Protein AF-A0A553RG76-F1 (afdb_monomer)

Structure (mmCIF, N/CA/C/O backbone):
data_AF-A0A553RG76-F1
#
_entry.id   AF-A0A553RG76-F1
#
loop_
_atom_site.group_PDB
_atom_site.id
_atom_site.type_symbol
_atom_site.label_atom_id
_atom_site.label_alt_id
_atom_site.label_comp_id
_atom_site.label_asym_id
_atom_site.label_entity_id
_atom_site.label_seq_id
_atom_site.pdbx_PDB_ins_code
_atom_site.Cartn_x
_atom_site.Cartn_y
_atom_site.Cartn_z
_atom_site.occupancy
_atom_site.B_iso_or_equiv
_atom_site.auth_seq_id
_atom_site.auth_comp_id
_atom_site.auth_asym_id
_atom_site.auth_atom_id
_atom_site.pdbx_PDB_model_num
ATOM 1 N N . MET A 1 1 ? 15.056 7.741 -14.138 1.00 84.12 1 MET A N 1
ATOM 2 C CA . MET A 1 1 ? 13.596 7.635 -13.899 1.00 84.12 1 MET A CA 1
ATOM 3 C C . MET A 1 1 ? 13.204 6.206 -13.536 1.00 84.12 1 MET A C 1
ATOM 5 O O . MET A 1 1 ? 12.731 6.019 -12.424 1.00 84.12 1 MET A O 1
ATOM 9 N N . SER A 1 2 ? 13.483 5.208 -14.386 1.00 92.44 2 SER A N 1
ATOM 10 C CA . SER A 1 2 ? 13.241 3.778 -14.091 1.00 92.44 2 SER A CA 1
ATOM 11 C C . SER A 1 2 ? 13.875 3.283 -12.778 1.00 92.44 2 SER A C 1
ATOM 13 O O . SER A 1 2 ? 13.197 2.663 -11.963 1.00 92.44 2 SER A O 1
ATOM 15 N N . SER A 1 3 ? 15.144 3.619 -12.512 1.00 94.38 3 SER A N 1
ATOM 16 C CA . SER A 1 3 ? 15.846 3.219 -11.278 1.00 94.38 3 SER A CA 1
ATOM 17 C C . SER A 1 3 ? 15.151 3.660 -9.987 1.00 94.38 3 SER A C 1
ATOM 19 O O . SER A 1 3 ? 15.243 2.967 -8.981 1.00 94.38 3 SER A O 1
ATOM 21 N N . TYR A 1 4 ? 14.457 4.799 -10.020 1.00 95.44 4 TYR A N 1
ATOM 22 C CA . TYR A 1 4 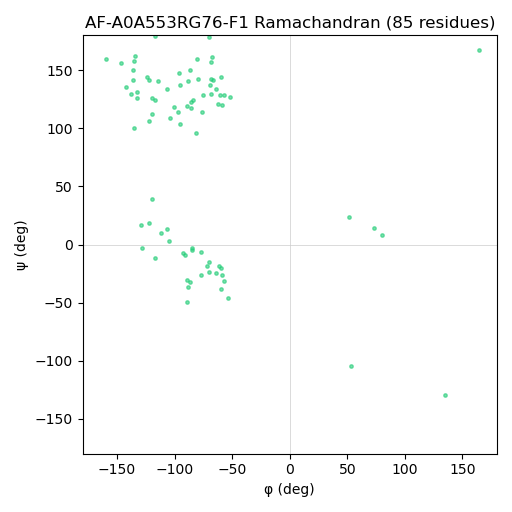? 13.800 5.381 -8.853 1.00 95.44 4 TYR A CA 1
ATOM 23 C C . TYR A 1 4 ? 12.364 4.865 -8.683 1.00 95.44 4 TYR A C 1
ATOM 25 O O . TYR A 1 4 ? 12.008 4.406 -7.605 1.00 95.44 4 TYR A O 1
ATOM 33 N N . TRP A 1 5 ? 11.550 4.893 -9.745 1.00 96.19 5 TRP A N 1
ATOM 34 C CA . TRP A 1 5 ? 10.118 4.554 -9.664 1.00 96.19 5 TRP A CA 1
ATOM 35 C C . TRP A 1 5 ? 9.811 3.066 -9.868 1.00 96.19 5 TRP A C 1
ATOM 37 O O . TRP A 1 5 ? 8.847 2.550 -9.301 1.00 96.19 5 TRP A O 1
ATOM 47 N N . CYS A 1 6 ? 10.636 2.383 -10.665 1.00 97.06 6 CYS A N 1
ATOM 48 C CA . CYS A 1 6 ? 10.422 1.004 -11.109 1.00 97.06 6 CYS A CA 1
ATOM 49 C C . CYS A 1 6 ? 11.587 0.077 -10.712 1.00 97.06 6 CYS A C 1
ATOM 51 O O . CYS A 1 6 ? 11.789 -0.968 -11.333 1.00 97.06 6 CYS A O 1
ATOM 53 N N . ALA A 1 7 ? 12.410 0.492 -9.737 1.00 95.62 7 ALA A N 1
ATOM 54 C CA . ALA A 1 7 ? 13.573 -0.245 -9.231 1.00 95.62 7 ALA A CA 1
ATOM 55 C C . ALA A 1 7 ? 14.563 -0.725 -10.318 1.00 95.62 7 ALA A C 1
ATOM 57 O O . ALA A 1 7 ? 15.295 -1.694 -10.118 1.00 95.62 7 ALA A O 1
ATOM 58 N N . GLY A 1 8 ? 14.578 -0.066 -11.483 1.00 96.31 8 GLY A N 1
ATOM 59 C CA . GLY A 1 8 ? 15.409 -0.451 -12.626 1.00 96.31 8 GLY A CA 1
ATOM 60 C C . GLY A 1 8 ? 14.940 -1.703 -13.377 1.00 96.31 8 GLY A C 1
ATOM 61 O O . GLY A 1 8 ? 15.722 -2.244 -14.150 1.00 96.31 8 GLY A O 1
ATOM 62 N N . LYS A 1 9 ? 13.709 -2.179 -13.144 1.00 97.12 9 LYS A N 1
ATOM 63 C CA . LYS A 1 9 ? 13.145 -3.402 -13.750 1.00 97.12 9 LYS A CA 1
ATOM 64 C C . LYS A 1 9 ? 11.880 -3.134 -14.575 1.00 97.12 9 LYS A C 1
ATOM 66 O O . LYS A 1 9 ? 10.879 -3.850 -14.471 1.00 97.12 9 LYS A O 1
ATOM 71 N N . GLY A 1 10 ? 11.884 -2.024 -15.295 1.00 97.06 10 GLY A N 1
ATOM 72 C CA . GLY A 1 10 ? 10.771 -1.600 -16.130 1.00 97.06 10 GLY A CA 1
ATOM 73 C C . GLY A 1 10 ? 10.884 -0.141 -16.535 1.00 97.06 10 GLY A C 1
ATOM 74 O O . GLY A 1 10 ? 11.661 0.624 -15.958 1.00 97.06 10 GLY A O 1
ATOM 75 N N . ASP A 1 11 ? 10.070 0.254 -17.500 1.00 97.62 11 ASP A N 1
ATOM 76 C CA . ASP A 1 11 ? 10.038 1.614 -18.025 1.00 97.62 11 ASP A CA 1
ATOM 77 C C . ASP A 1 11 ? 8.935 2.443 -17.365 1.00 97.62 11 ASP A C 1
ATOM 79 O O . ASP A 1 11 ? 7.869 1.935 -17.017 1.00 97.62 11 ASP A O 1
ATOM 83 N N . VAL A 1 12 ? 9.175 3.745 -17.214 1.00 97.44 12 VAL A N 1
ATOM 84 C CA . VAL A 1 12 ? 8.138 4.693 -16.786 1.00 97.44 12 VAL A CA 1
ATOM 85 C C . VAL A 1 12 ? 7.368 5.149 -18.020 1.00 97.44 12 VAL A C 1
ATOM 87 O O . VAL A 1 12 ? 7.966 5.713 -18.936 1.00 97.44 12 VAL A O 1
ATOM 90 N N . ILE A 1 13 ? 6.053 4.944 -18.025 1.00 96.69 13 ILE A N 1
ATOM 91 C CA . ILE A 1 13 ? 5.139 5.436 -19.057 1.00 96.69 13 ILE A CA 1
ATOM 92 C C . ILE A 1 13 ? 4.137 6.351 -18.364 1.00 96.69 13 ILE A C 1
ATOM 94 O O . ILE A 1 13 ? 3.340 5.896 -17.550 1.00 96.69 13 ILE A O 1
ATOM 98 N N . GLU A 1 14 ? 4.205 7.647 -18.665 1.00 94.38 14 GLU A N 1
ATOM 99 C CA . GLU A 1 14 ? 3.403 8.678 -17.996 1.00 94.38 14 GLU A CA 1
ATOM 100 C C . GLU A 1 14 ? 3.551 8.617 -16.463 1.00 94.38 14 GLU A C 1
ATOM 102 O O . GLU A 1 14 ? 4.581 9.024 -15.922 1.00 94.38 14 GLU A O 1
ATOM 107 N N . ASN A 1 15 ? 2.534 8.103 -15.768 1.00 94.88 15 ASN A N 1
ATOM 108 C CA . ASN A 1 15 ? 2.448 8.014 -14.314 1.00 94.88 15 ASN A CA 1
ATOM 109 C C . ASN A 1 15 ? 2.509 6.573 -13.772 1.00 94.88 15 ASN A C 1
ATOM 111 O O . ASN A 1 15 ? 2.275 6.367 -12.580 1.00 94.88 15 ASN A O 1
ATOM 115 N N . TRP A 1 16 ? 2.835 5.575 -14.597 1.00 97.00 16 TRP A N 1
ATOM 116 C CA . TRP A 1 16 ? 2.918 4.179 -14.162 1.00 97.00 16 TRP A CA 1
ATOM 117 C C . TRP A 1 16 ? 4.184 3.477 -14.669 1.00 97.00 16 TRP A C 1
ATOM 119 O O . TRP A 1 16 ? 4.877 3.947 -15.573 1.00 97.00 16 TRP A O 1
ATOM 129 N N . CYS A 1 17 ? 4.516 2.351 -14.037 1.00 97.88 17 CYS A N 1
ATOM 130 C CA . CYS A 1 17 ? 5.668 1.527 -14.397 1.00 97.88 17 CYS A CA 1
ATOM 131 C C . CYS A 1 17 ? 5.233 0.321 -15.234 1.00 97.88 17 CYS A C 1
ATOM 133 O O . CYS A 1 17 ? 4.533 -0.563 -14.736 1.00 97.88 17 CYS A O 1
ATOM 135 N N . ARG A 1 18 ? 5.717 0.230 -16.473 1.00 97.62 18 ARG A N 1
ATOM 136 C CA . ARG A 1 18 ? 5.629 -0.982 -17.288 1.00 97.62 18 ARG A CA 1
ATOM 137 C C . ARG A 1 18 ? 6.749 -1.936 -16.879 1.00 97.62 18 ARG A C 1
ATOM 139 O O . ARG A 1 18 ? 7.878 -1.795 -17.338 1.00 97.62 18 ARG A O 1
ATOM 146 N N . CYS A 1 19 ? 6.436 -2.883 -16.000 1.00 97.88 19 CYS A N 1
ATOM 147 C CA . CYS A 1 19 ? 7.412 -3.843 -15.485 1.00 97.88 19 CYS A CA 1
ATOM 148 C C . CYS A 1 19 ? 7.889 -4.843 -16.549 1.00 97.88 19 CYS A C 1
ATOM 150 O O . CYS A 1 19 ? 7.091 -5.343 -17.347 1.00 97.88 19 CYS A O 1
ATOM 152 N N . ASP A 1 20 ? 9.175 -5.193 -16.493 1.00 97.44 20 ASP A N 1
ATOM 153 C CA . ASP A 1 20 ? 9.738 -6.301 -17.264 1.00 97.44 20 ASP A CA 1
ATOM 154 C C . ASP A 1 20 ? 9.201 -7.647 -16.755 1.00 97.44 20 ASP A C 1
ATOM 156 O O . ASP A 1 20 ? 8.837 -7.791 -15.586 1.00 97.44 20 ASP A O 1
ATOM 160 N N . LEU A 1 21 ? 9.221 -8.680 -17.605 1.00 96.00 21 LEU A N 1
ATOM 161 C CA . LEU A 1 21 ? 8.745 -10.025 -17.239 1.00 96.00 21 LEU A CA 1
ATOM 162 C C . LEU A 1 21 ? 9.492 -10.628 -16.035 1.00 96.00 21 LEU A C 1
ATOM 164 O O . LEU A 1 21 ? 8.937 -11.442 -15.303 1.00 96.00 21 LEU A O 1
ATOM 168 N N . THR A 1 22 ? 10.740 -10.218 -15.804 1.00 95.19 22 THR A N 1
ATOM 169 C CA . THR A 1 22 ? 11.566 -10.661 -14.667 1.00 95.19 22 THR A CA 1
ATOM 170 C C . THR A 1 22 ? 11.192 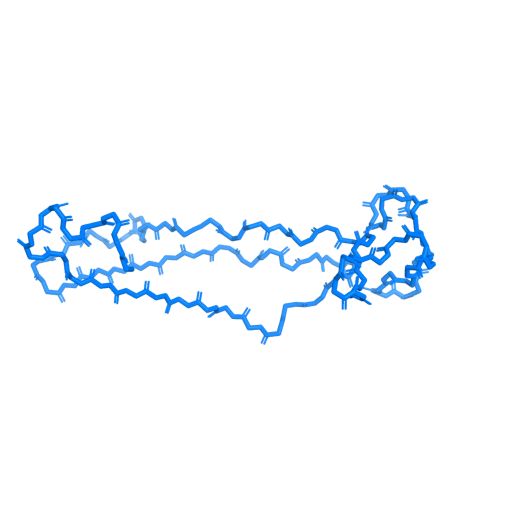-9.986 -13.344 1.00 95.19 22 THR A C 1
ATOM 172 O O . THR A 1 22 ? 11.729 -10.347 -12.296 1.00 95.19 22 THR A O 1
ATOM 175 N N . ALA A 1 23 ? 10.290 -9.003 -13.376 1.00 96.75 23 ALA A N 1
ATOM 176 C CA . ALA A 1 23 ? 9.843 -8.239 -12.219 1.00 96.75 23 ALA A CA 1
ATOM 177 C C . ALA A 1 23 ? 8.427 -8.609 -11.754 1.00 96.75 23 ALA A C 1
ATOM 179 O O . ALA A 1 23 ? 7.839 -7.871 -10.964 1.00 96.75 23 ALA A O 1
ATOM 180 N N . LEU A 1 24 ? 7.878 -9.728 -12.234 1.00 96.38 24 LEU A N 1
ATOM 181 C CA . LEU A 1 24 ? 6.619 -10.276 -11.737 1.00 96.38 24 LEU A CA 1
ATOM 182 C C . LEU A 1 24 ? 6.839 -11.043 -10.421 1.00 96.38 24 LEU A C 1
ATOM 184 O O . LEU A 1 24 ? 7.861 -11.706 -10.229 1.00 96.38 24 LEU A O 1
ATOM 188 N N . GLY A 1 25 ? 5.882 -10.927 -9.503 1.00 93.56 25 GLY A N 1
ATOM 189 C CA . GLY A 1 25 ? 5.823 -11.678 -8.254 1.00 93.56 25 GLY A CA 1
ATOM 190 C C . GLY A 1 25 ? 5.508 -13.161 -8.469 1.00 93.56 25 GLY A C 1
ATOM 191 O O . GLY A 1 25 ? 5.286 -13.627 -9.585 1.00 93.56 25 GLY A O 1
ATOM 192 N N . LYS A 1 26 ? 5.468 -13.926 -7.372 1.00 95.38 26 LYS A N 1
ATOM 193 C CA . LYS A 1 26 ? 5.137 -15.368 -7.404 1.00 95.38 26 LYS A CA 1
ATOM 194 C C . LYS A 1 26 ? 3.705 -15.644 -7.879 1.00 95.38 26 LYS A C 1
ATOM 196 O O . LYS A 1 26 ? 3.421 -16.729 -8.367 1.00 95.38 26 LYS A O 1
ATOM 201 N N . ASP A 1 27 ? 2.830 -14.667 -7.707 1.00 95.88 27 ASP A N 1
ATOM 202 C CA . ASP A 1 27 ? 1.435 -14.623 -8.143 1.00 95.88 27 ASP A CA 1
ATOM 203 C C . ASP A 1 27 ? 1.268 -14.137 -9.595 1.00 95.88 27 ASP A C 1
ATOM 205 O O . ASP A 1 27 ? 0.154 -14.114 -10.113 1.00 95.88 27 ASP A O 1
ATOM 209 N N . GLY A 1 28 ? 2.361 -13.756 -10.264 1.00 96.25 28 GLY A N 1
ATOM 210 C CA . GLY A 1 28 ? 2.336 -13.186 -11.608 1.00 96.25 28 GLY A CA 1
ATOM 211 C C . GLY A 1 28 ? 1.977 -11.698 -11.651 1.00 96.25 28 GLY A C 1
ATOM 212 O O . GLY A 1 28 ? 1.795 -11.164 -12.745 1.00 96.25 28 GLY A O 1
ATOM 213 N N . LEU A 1 29 ? 1.892 -11.013 -10.504 1.00 96.88 29 LEU A N 1
ATOM 214 C CA . LEU A 1 29 ? 1.566 -9.588 -10.451 1.00 96.88 29 LEU A CA 1
ATOM 215 C C . LEU A 1 29 ? 2.815 -8.698 -10.601 1.00 96.88 29 LEU A C 1
ATOM 217 O O . LEU A 1 29 ? 3.910 -9.092 -10.193 1.00 96.88 29 LEU A O 1
ATOM 221 N N . PRO A 1 30 ? 2.695 -7.484 -11.169 1.00 97.56 30 PRO A N 1
ATOM 222 C CA . PRO A 1 30 ? 3.820 -6.556 -11.297 1.00 97.56 30 PRO A CA 1
ATOM 223 C C . PRO A 1 30 ? 4.423 -6.152 -9.939 1.00 97.56 30 PRO A C 1
ATOM 225 O O . PRO A 1 30 ? 3.706 -5.676 -9.065 1.00 97.56 30 PRO A O 1
ATOM 228 N N . ASN A 1 31 ? 5.747 -6.275 -9.778 1.00 96.62 31 ASN A N 1
ATOM 229 C CA . ASN A 1 31 ? 6.463 -5.955 -8.530 1.00 96.62 31 ASN A CA 1
ATOM 230 C C . ASN A 1 31 ? 7.671 -5.013 -8.742 1.00 96.62 31 ASN A C 1
ATOM 232 O O . ASN A 1 31 ? 8.561 -4.914 -7.897 1.00 96.62 31 ASN A O 1
ATOM 236 N N . CYS A 1 32 ? 7.753 -4.326 -9.890 1.00 96.94 32 CYS A N 1
ATOM 237 C CA . CYS A 1 32 ? 8.848 -3.385 -10.159 1.00 96.94 32 CYS A CA 1
ATOM 238 C C . CYS A 1 32 ? 8.685 -2.043 -9.422 1.00 96.94 32 CYS A C 1
ATOM 240 O O . CYS A 1 32 ? 9.681 -1.395 -9.113 1.00 96.94 32 CYS A O 1
ATOM 242 N N . SER A 1 33 ? 7.454 -1.634 -9.099 1.00 96.94 33 SER A N 1
ATOM 243 C CA . SER A 1 33 ? 7.178 -0.478 -8.240 1.00 96.94 33 SER A CA 1
ATOM 244 C C . SER A 1 33 ? 6.755 -0.980 -6.851 1.00 96.94 33 SER A C 1
ATOM 246 O O . SER A 1 33 ? 5.682 -1.569 -6.733 1.00 96.94 33 SER A O 1
ATOM 248 N N . PRO A 1 34 ? 7.591 -0.829 -5.810 1.00 90.88 34 PRO A N 1
ATOM 249 C CA . PRO A 1 34 ? 7.410 -1.552 -4.554 1.00 90.88 34 PRO A CA 1
ATOM 250 C C . PRO A 1 34 ? 6.286 -0.959 -3.694 1.00 90.88 34 PRO A C 1
ATOM 252 O O . PRO A 1 34 ? 6.419 0.152 -3.171 1.00 90.88 34 PRO A O 1
ATOM 255 N N . LEU A 1 35 ? 5.207 -1.725 -3.502 1.00 94.62 35 LEU A N 1
ATOM 256 C CA . LEU A 1 35 ? 4.104 -1.376 -2.603 1.00 94.62 35 LEU A CA 1
ATOM 257 C C . LEU A 1 35 ? 4.625 -1.196 -1.170 1.00 94.62 35 LEU A C 1
ATOM 259 O O . LEU A 1 35 ? 5.202 -2.115 -0.586 1.00 94.62 35 LEU A O 1
ATOM 263 N N . ARG A 1 36 ? 4.443 0.001 -0.603 1.00 93.38 36 ARG A N 1
ATOM 264 C CA . ARG A 1 36 ? 4.906 0.314 0.755 1.00 93.38 36 ARG A CA 1
ATOM 265 C C . ARG A 1 36 ? 3.828 -0.051 1.777 1.00 93.38 36 ARG A C 1
ATOM 267 O O . ARG A 1 36 ? 2.657 0.212 1.516 1.00 93.38 36 ARG A O 1
ATOM 274 N N . PRO A 1 37 ? 4.193 -0.608 2.943 1.00 94.50 37 PRO A N 1
ATOM 275 C CA . PRO A 1 37 ? 3.214 -0.890 3.983 1.00 94.50 37 PRO A CA 1
ATOM 276 C C . PRO A 1 37 ? 2.667 0.427 4.564 1.00 94.50 37 PRO A C 1
ATOM 278 O O . PRO A 1 37 ? 3.468 1.291 4.942 1.00 94.50 37 PRO A O 1
ATOM 281 N N . PRO A 1 38 ? 1.337 0.605 4.660 1.00 96.75 38 PRO A N 1
ATOM 282 C CA . PRO A 1 38 ? 0.765 1.741 5.370 1.00 96.75 38 PRO A CA 1
ATOM 283 C C . PRO A 1 38 ? 1.019 1.604 6.872 1.00 96.75 38 PRO A C 1
ATOM 285 O O . PRO A 1 38 ? 0.880 0.527 7.451 1.00 96.75 38 PRO A O 1
ATOM 288 N N . LEU A 1 39 ? 1.396 2.710 7.514 1.00 96.75 39 LEU A N 1
ATOM 289 C CA . LEU A 1 39 ? 1.633 2.743 8.953 1.00 96.75 39 LEU A CA 1
ATOM 290 C C . LEU A 1 39 ? 0.371 3.217 9.675 1.00 96.75 39 LEU A C 1
ATOM 292 O O . LEU A 1 39 ? 0.082 4.414 9.695 1.00 96.75 39 LEU A O 1
ATOM 296 N N . LEU A 1 40 ? -0.347 2.272 10.278 1.00 97.19 40 LEU A N 1
ATOM 297 C CA . LEU A 1 40 ? -1.533 2.543 11.085 1.00 97.19 40 LEU A CA 1
ATOM 298 C C . LEU A 1 40 ? -1.132 3.122 12.450 1.00 97.19 40 LEU A C 1
ATOM 300 O O . LEU A 1 40 ? -0.278 2.564 13.143 1.00 97.19 40 LEU A O 1
ATOM 304 N N . ARG A 1 41 ? -1.726 4.253 12.834 1.00 97.75 41 ARG A N 1
ATOM 305 C CA . ARG A 1 41 ? -1.438 4.971 14.085 1.00 97.75 41 ARG A CA 1
ATOM 306 C C . ARG A 1 41 ? -2.723 5.404 14.776 1.00 97.75 41 ARG A C 1
ATOM 308 O O . ARG A 1 41 ? -3.752 5.557 14.129 1.00 97.75 41 ARG A O 1
ATOM 315 N N . LEU A 1 42 ? -2.649 5.640 16.084 1.00 98.19 42 LEU A N 1
ATOM 316 C CA . LEU A 1 42 ? -3.697 6.370 16.800 1.00 98.19 42 LEU A CA 1
ATOM 317 C C . LEU A 1 42 ? -3.726 7.825 16.322 1.00 98.19 42 LEU A C 1
ATOM 319 O O . LEU A 1 42 ? -2.667 8.417 16.097 1.00 98.19 42 LEU A O 1
ATOM 323 N N . ALA A 1 43 ? -4.924 8.393 16.201 1.00 98.00 43 ALA A N 1
ATOM 324 C CA . ALA A 1 43 ? -5.084 9.806 15.884 1.00 98.00 43 ALA A CA 1
ATOM 325 C C . ALA A 1 43 ? -4.463 10.665 17.009 1.00 98.00 43 ALA A C 1
ATOM 327 O O . ALA A 1 43 ? -4.895 10.571 18.159 1.00 98.00 43 ALA A O 1
ATOM 328 N N . PRO A 1 44 ? -3.470 11.528 16.727 1.00 97.00 44 PRO A N 1
ATOM 329 C CA . PRO A 1 44 ? -2.712 12.233 17.766 1.00 97.00 44 PRO A CA 1
ATOM 330 C C . PRO A 1 44 ? -3.527 13.308 18.495 1.00 97.00 44 PRO A C 1
ATOM 332 O O . PRO A 1 44 ? -3.105 13.808 19.532 1.00 97.00 44 PRO A O 1
ATOM 335 N N . HIS A 1 45 ? -4.675 13.689 17.938 1.00 96.75 45 HIS A N 1
ATOM 336 C CA . HIS A 1 45 ? -5.562 14.722 18.461 1.00 96.75 45 HIS A CA 1
ATOM 337 C C . HIS A 1 45 ? -6.819 14.145 19.136 1.00 96.75 45 HIS A C 1
ATOM 339 O O . HIS A 1 45 ? -7.684 14.911 19.559 1.00 96.75 45 HIS A O 1
ATOM 345 N N . LEU A 1 46 ? -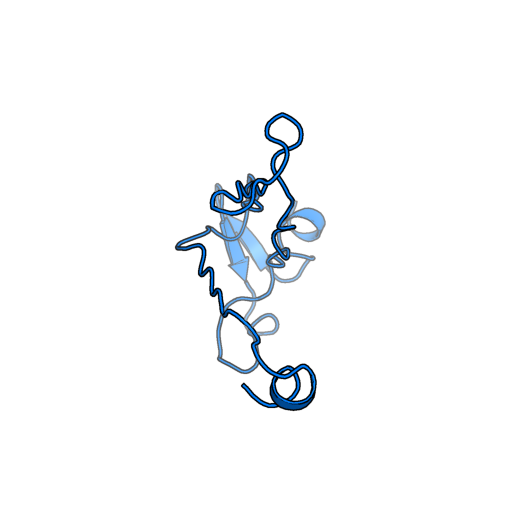6.934 12.813 19.230 1.00 97.19 46 LEU A N 1
ATOM 346 C CA . LEU A 1 46 ? -8.049 12.117 19.870 1.00 97.19 46 LEU A CA 1
ATOM 347 C C . LEU A 1 46 ? -7.513 10.995 20.758 1.00 97.19 46 LEU A C 1
ATOM 349 O O . LEU A 1 46 ? -7.184 9.906 20.286 1.00 97.19 46 LEU A O 1
ATOM 353 N N . GLU A 1 47 ? -7.448 11.263 22.060 1.00 97.19 47 GLU A N 1
ATOM 354 C CA . GLU A 1 47 ? -7.111 10.229 23.035 1.00 97.19 47 GLU A CA 1
ATOM 355 C C . GLU A 1 47 ? -8.197 9.135 23.052 1.00 97.19 47 GLU A C 1
ATOM 357 O O . GLU A 1 47 ? -9.392 9.455 23.073 1.00 97.19 47 GLU A O 1
ATOM 362 N N . PRO A 1 48 ? -7.818 7.842 23.044 1.00 98.06 48 PRO A N 1
ATOM 363 C CA . PRO A 1 48 ? -8.777 6.748 23.139 1.00 98.06 48 PRO A CA 1
ATOM 364 C C . PRO A 1 48 ? -9.607 6.803 24.425 1.00 98.06 48 PRO A C 1
ATOM 366 O O . PRO A 1 48 ? -9.096 7.113 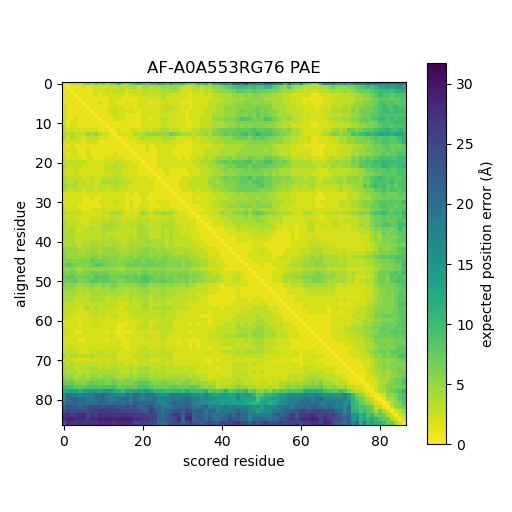25.501 1.00 98.06 48 PRO A O 1
ATOM 369 N N . SER A 1 49 ? -10.877 6.416 24.328 1.00 97.19 49 SER A N 1
ATOM 370 C CA . SER A 1 49 ? -11.776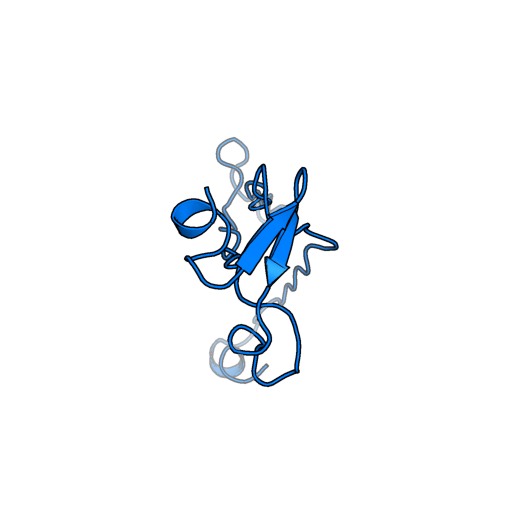 6.248 25.472 1.00 97.19 49 SER A CA 1
ATOM 371 C C . SER A 1 49 ? -12.230 4.794 25.609 1.00 97.19 49 SER A C 1
ATOM 373 O O . SER A 1 49 ? -11.890 3.936 24.794 1.00 97.19 49 SER A O 1
ATOM 375 N N . SER A 1 50 ? -13.042 4.497 26.626 1.00 96.19 50 SER A N 1
ATOM 376 C CA . SER A 1 50 ? -13.601 3.153 26.829 1.00 96.19 50 SER A CA 1
ATOM 377 C C . SER A 1 50 ? -14.487 2.667 25.674 1.00 96.19 50 SER A C 1
ATOM 379 O O . SER A 1 50 ? -14.731 1.467 25.567 1.00 96.19 50 SER A O 1
ATOM 381 N N . THR A 1 51 ? -14.972 3.572 24.818 1.00 95.81 51 THR A N 1
ATOM 382 C CA . THR A 1 51 ? -15.892 3.252 23.715 1.00 95.81 51 THR A CA 1
ATOM 383 C C . THR A 1 51 ? -15.438 3.781 22.358 1.00 95.81 51 THR A C 1
ATOM 385 O O . THR A 1 51 ? -16.128 3.550 21.368 1.00 95.81 51 THR A O 1
ATOM 388 N N . MET A 1 52 ? -14.327 4.520 22.283 1.00 96.69 52 MET A N 1
ATOM 389 C CA . MET A 1 52 ? -13.892 5.184 21.055 1.00 96.69 52 MET A CA 1
ATOM 390 C C . M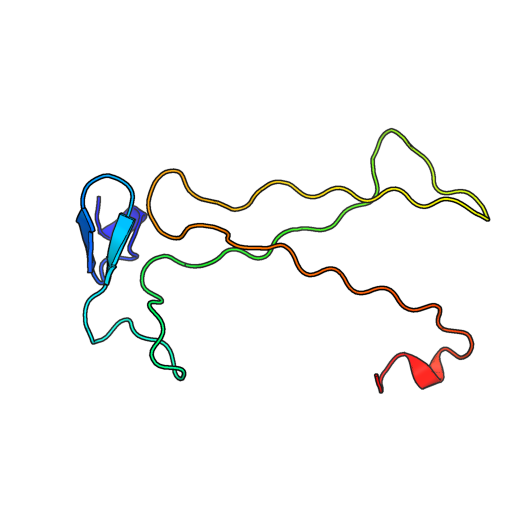ET A 1 52 ? -12.388 5.044 20.850 1.00 96.69 52 MET A C 1
ATOM 392 O O . MET A 1 52 ? -11.596 5.382 21.726 1.00 96.69 52 MET A O 1
ATOM 396 N N . VAL A 1 53 ? -12.007 4.604 19.652 1.00 97.81 53 VAL A N 1
ATOM 397 C CA . VAL A 1 53 ? -10.624 4.583 19.174 1.00 97.81 53 VAL A CA 1
ATOM 398 C C . VAL A 1 53 ? -10.614 5.181 17.773 1.00 97.81 53 VAL A C 1
ATOM 400 O O . VAL A 1 53 ? -11.363 4.730 16.908 1.00 97.81 53 VAL A O 1
ATOM 403 N N . ALA A 1 54 ? -9.782 6.196 17.555 1.00 97.94 54 ALA A N 1
ATOM 404 C CA . ALA A 1 54 ? -9.577 6.808 16.248 1.00 97.94 54 ALA A CA 1
ATOM 405 C C . ALA A 1 54 ? -8.210 6.392 15.691 1.00 97.94 54 ALA A C 1
ATOM 407 O O . ALA A 1 54 ? -7.202 6.422 16.403 1.00 97.94 54 ALA A O 1
ATOM 408 N N . LEU A 1 55 ? -8.192 5.997 14.419 1.00 98.12 55 LEU A N 1
ATOM 409 C CA . LEU A 1 55 ? -7.010 5.507 13.718 1.00 98.12 55 LEU A CA 1
ATOM 410 C C . LEU A 1 55 ? -6.763 6.339 12.464 1.00 98.12 55 LEU A C 1
ATOM 412 O O . LEU A 1 55 ? -7.705 6.741 11.786 1.00 98.12 55 LEU A O 1
ATOM 416 N N . GLU A 1 56 ? -5.493 6.551 12.147 1.00 98.06 56 GLU A N 1
ATOM 417 C CA . GLU A 1 56 ? -5.037 7.298 10.982 1.00 98.06 56 GLU A CA 1
ATOM 418 C C . GLU A 1 56 ? -3.885 6.572 10.291 1.00 98.06 56 GLU A C 1
ATOM 420 O O . GLU A 1 56 ? -3.083 5.873 10.918 1.00 98.06 56 GLU A O 1
ATOM 425 N N . TRP A 1 57 ? -3.786 6.768 8.981 1.00 97.81 57 TRP A N 1
ATOM 426 C CA . TRP A 1 57 ? -2.656 6.354 8.161 1.00 97.81 57 TRP A CA 1
ATOM 427 C C . TRP A 1 57 ? -2.455 7.377 7.043 1.00 97.81 57 TRP A C 1
ATOM 429 O O . TRP A 1 57 ? -3.372 8.106 6.668 1.00 97.81 57 TRP A O 1
ATOM 439 N N . ILE A 1 58 ? -1.231 7.448 6.527 1.00 97.19 58 ILE A N 1
ATOM 440 C CA . ILE A 1 58 ? -0.899 8.289 5.374 1.00 97.19 58 ILE A CA 1
ATOM 441 C C . ILE A 1 58 ? -0.973 7.417 4.126 1.00 97.19 58 ILE A C 1
ATOM 443 O O . ILE A 1 58 ? -0.476 6.288 4.143 1.00 97.19 58 ILE A O 1
ATOM 447 N N . ASP A 1 59 ? -1.567 7.952 3.059 1.00 96.50 59 ASP A N 1
ATOM 448 C CA . ASP A 1 59 ? -1.611 7.273 1.769 1.00 96.50 59 ASP A CA 1
ATOM 449 C C . ASP A 1 59 ? -0.190 6.957 1.280 1.00 96.50 59 ASP A C 1
ATOM 451 O O . ASP A 1 59 ? 0.705 7.809 1.276 1.00 96.50 59 ASP A O 1
ATOM 455 N N . VAL A 1 60 ? 0.033 5.697 0.918 1.00 96.88 60 VAL A N 1
ATOM 456 C CA . VAL A 1 60 ? 1.338 5.209 0.465 1.00 96.88 60 VAL A CA 1
ATOM 457 C C . VAL A 1 60 ? 1.511 5.312 -1.047 1.00 96.88 60 VAL A C 1
ATOM 459 O O . VAL A 1 60 ? 2.640 5.119 -1.520 1.00 96.88 60 VAL A O 1
ATOM 462 N N . GLU A 1 61 ? 0.440 5.644 -1.780 1.00 97.00 61 GLU A N 1
ATOM 463 C CA . GLU A 1 61 ? 0.443 5.785 -3.234 1.00 97.00 61 GLU A CA 1
ATOM 464 C C . GLU A 1 61 ? 1.566 6.731 -3.718 1.00 97.00 61 GLU A C 1
ATOM 466 O O . GLU A 1 61 ? 1.703 7.860 -3.237 1.00 97.00 61 GLU A O 1
ATOM 471 N N . PRO A 1 62 ? 2.419 6.293 -4.660 1.00 96.25 62 PRO A N 1
ATOM 472 C CA . PRO A 1 62 ? 3.461 7.126 -5.226 1.00 96.25 62 PRO A CA 1
ATOM 473 C C . PRO A 1 62 ? 2.895 8.039 -6.315 1.00 96.25 62 PRO A C 1
ATOM 475 O O . PRO A 1 62 ? 1.888 7.753 -6.963 1.00 96.25 62 PRO A O 1
ATOM 478 N N . LEU A 1 63 ? 3.634 9.111 -6.607 1.00 95.88 63 LEU A N 1
ATOM 479 C CA . LEU A 1 63 ? 3.332 9.971 -7.752 1.00 95.88 63 LEU A CA 1
ATOM 480 C C . LEU A 1 63 ? 3.380 9.196 -9.084 1.00 95.88 63 LEU A C 1
ATOM 482 O O . LEU A 1 63 ? 2.558 9.441 -9.964 1.00 95.88 63 LEU A O 1
ATOM 486 N N . ILE A 1 64 ? 4.340 8.272 -9.221 1.00 97.06 64 ILE A N 1
ATOM 487 C CA . ILE A 1 64 ? 4.527 7.407 -10.391 1.00 97.06 64 ILE A CA 1
ATOM 488 C C . ILE A 1 64 ? 4.719 5.966 -9.913 1.00 97.06 64 ILE A C 1
ATOM 490 O O . ILE A 1 64 ? 5.567 5.718 -9.055 1.00 97.06 64 ILE A O 1
ATOM 494 N N . GLY A 1 65 ? 3.988 5.012 -10.492 1.00 96.69 65 GLY A N 1
ATOM 495 C CA . GLY A 1 65 ? 4.158 3.589 -10.187 1.00 96.69 65 GLY A CA 1
ATOM 496 C C . GLY A 1 65 ? 2.839 2.857 -9.976 1.00 96.69 65 GLY A C 1
ATOM 497 O O . GLY A 1 65 ? 1.957 2.923 -10.830 1.00 96.69 65 GLY A O 1
ATOM 498 N N . TYR A 1 66 ? 2.736 2.119 -8.868 1.00 96.31 66 TYR A N 1
ATOM 499 C CA . TYR A 1 66 ? 1.493 1.451 -8.475 1.00 96.31 66 TYR A CA 1
ATOM 500 C C . TYR A 1 66 ? 0.400 2.455 -8.090 1.00 96.31 66 TYR A C 1
ATOM 502 O O . TYR A 1 66 ? 0.679 3.610 -7.767 1.00 96.31 66 TYR A O 1
ATOM 510 N N . LYS A 1 67 ? -0.845 1.973 -8.095 1.00 97.06 67 LYS A N 1
ATOM 511 C CA . LYS A 1 67 ? -2.026 2.681 -7.604 1.00 97.06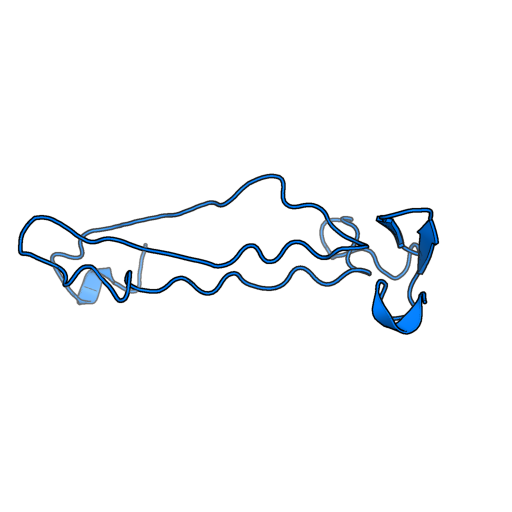 67 LYS A CA 1
ATOM 512 C C . LYS A 1 67 ? -2.702 1.867 -6.517 1.00 97.06 67 LYS A C 1
ATOM 514 O O . LYS A 1 67 ? -2.731 0.639 -6.604 1.00 97.06 67 LYS A O 1
ATOM 519 N N . ILE A 1 68 ? -3.201 2.542 -5.492 1.00 97.38 68 ILE A N 1
ATOM 520 C CA . ILE A 1 68 ? -3.900 1.893 -4.389 1.00 97.38 68 ILE A CA 1
ATOM 521 C C . ILE A 1 68 ? -5.366 1.739 -4.774 1.00 97.38 68 ILE A C 1
ATOM 523 O O . ILE A 1 68 ? -6.065 2.720 -5.006 1.00 97.38 68 ILE A O 1
ATOM 527 N N . SER A 1 69 ? -5.836 0.494 -4.861 1.00 97.19 69 SER A N 1
ATOM 528 C CA . SER A 1 69 ? -7.253 0.216 -5.112 1.00 97.19 69 SER A CA 1
ATOM 529 C C . SER A 1 69 ? -8.083 0.186 -3.833 1.00 97.19 69 SER A C 1
ATOM 531 O O . SER A 1 69 ? -9.266 0.502 -3.889 1.00 97.19 69 SER A O 1
ATOM 533 N N . ASP A 1 70 ? -7.492 -0.239 -2.710 1.00 97.56 70 ASP A N 1
ATOM 534 C CA . ASP A 1 70 ? -8.208 -0.430 -1.448 1.00 97.56 70 ASP A CA 1
ATOM 535 C C . ASP A 1 70 ? -7.270 -0.438 -0.223 1.00 97.56 70 ASP A C 1
ATOM 537 O O . ASP A 1 70 ? -6.074 -0.723 -0.341 1.00 97.56 70 ASP A O 1
ATOM 541 N N . TYR A 1 71 ? -7.839 -0.177 0.957 1.00 97.38 71 TYR A N 1
ATOM 542 C CA . TYR A 1 71 ? -7.212 -0.311 2.272 1.00 97.38 71 TYR A CA 1
ATOM 543 C C . TYR A 1 71 ? -8.028 -1.282 3.133 1.00 97.38 71 TYR A C 1
ATOM 545 O O . TYR A 1 71 ? -9.091 -0.938 3.646 1.00 97.38 71 TYR A O 1
ATOM 553 N N . ILE A 1 72 ? -7.510 -2.495 3.339 1.00 97.19 72 ILE A N 1
ATOM 554 C CA . ILE A 1 72 ? -8.193 -3.518 4.141 1.00 97.19 72 ILE A CA 1
ATOM 555 C C . ILE A 1 72 ? -7.780 -3.391 5.611 1.00 97.19 72 ILE A C 1
ATOM 557 O O . ILE A 1 72 ? -6.607 -3.546 5.946 1.00 97.19 72 ILE A O 1
ATOM 561 N N . ILE A 1 73 ? -8.752 -3.140 6.494 1.00 95.94 73 ILE A N 1
ATOM 562 C CA . ILE A 1 73 ? -8.549 -2.996 7.943 1.00 95.94 73 ILE A CA 1
ATOM 563 C C . ILE A 1 73 ? -9.364 -4.061 8.674 1.00 95.94 73 ILE A C 1
ATOM 565 O O . ILE A 1 73 ? -10.575 -4.167 8.490 1.00 95.94 73 ILE A O 1
ATOM 569 N N . GLN A 1 74 ? -8.696 -4.834 9.527 1.00 95.12 74 GLN A N 1
ATOM 570 C CA . GLN A 1 74 ? -9.313 -5.853 10.374 1.00 95.12 74 GLN A CA 1
ATOM 571 C C . GLN A 1 74 ? -9.174 -5.452 11.843 1.00 95.12 74 GLN A C 1
ATOM 573 O O . GLN A 1 74 ? -8.134 -4.942 12.256 1.00 95.12 74 GLN A O 1
ATOM 578 N N . HIS A 1 75 ? -10.218 -5.685 12.639 1.00 93.69 75 HIS A N 1
ATOM 579 C CA . HIS A 1 75 ? -10.189 -5.453 14.080 1.00 93.69 75 HIS A CA 1
ATOM 580 C C . HIS A 1 75 ? -10.833 -6.625 14.823 1.00 93.69 75 HIS A C 1
ATOM 582 O O . HIS A 1 75 ? -11.841 -7.180 14.387 1.00 93.69 75 HIS A O 1
ATOM 588 N N . LYS A 1 76 ? -10.258 -6.986 15.970 1.00 90.44 76 LYS A N 1
ATOM 589 C CA . LYS A 1 76 ? -10.737 -8.063 16.840 1.00 90.44 76 LYS A CA 1
ATOM 590 C C . LYS A 1 76 ? -10.547 -7.646 18.295 1.00 90.44 76 LYS A C 1
ATOM 592 O O . LYS A 1 76 ? -9.497 -7.116 18.652 1.00 90.44 76 LYS A O 1
ATOM 597 N N . LYS A 1 77 ? -11.559 -7.881 19.133 1.00 88.38 77 LYS A N 1
ATOM 598 C CA . LYS A 1 77 ? -11.414 -7.805 20.591 1.00 88.38 77 LYS A CA 1
ATOM 599 C C . LYS A 1 77 ? -10.862 -9.143 21.069 1.00 88.38 77 LYS A C 1
ATOM 601 O O . LYS A 1 77 ? -11.431 -10.179 20.745 1.00 88.38 77 LYS A O 1
ATOM 606 N N . VAL A 1 78 ? -9.746 -9.107 21.783 1.00 88.62 78 VAL A N 1
ATOM 607 C CA . VAL A 1 78 ? -9.125 -10.300 22.364 1.00 88.62 78 VAL A CA 1
ATOM 608 C C . VAL A 1 78 ? -9.575 -10.383 23.816 1.00 88.62 78 VAL A C 1
ATOM 610 O O . VAL A 1 78 ? -9.266 -9.486 24.600 1.00 88.62 78 VAL A O 1
ATOM 613 N N . ASP A 1 79 ? -10.351 -11.414 24.143 1.00 84.12 79 ASP A N 1
ATOM 614 C CA . ASP A 1 79 ? -10.854 -11.642 25.502 1.00 84.12 79 ASP A CA 1
ATOM 615 C C . ASP A 1 79 ? -9.866 -12.477 26.336 1.00 84.12 79 ASP A C 1
ATOM 617 O O . ASP A 1 79 ? -9.663 -12.176 27.513 1.00 84.12 79 ASP A O 1
ATOM 621 N N . ASP A 1 80 ? -9.194 -13.455 25.717 1.00 82.50 80 ASP A N 1
ATOM 622 C CA . ASP A 1 80 ? -8.098 -14.228 26.311 1.00 82.50 80 ASP A CA 1
ATOM 623 C C . ASP A 1 80 ? -6.795 -13.989 25.518 1.00 82.50 80 ASP A C 1
ATOM 625 O O . ASP A 1 80 ? -6.764 -14.213 24.306 1.00 82.50 80 ASP A O 1
ATOM 629 N N . PRO A 1 81 ? -5.697 -13.542 26.157 1.00 72.81 81 PRO A N 1
ATOM 630 C CA . PRO A 1 81 ? -4.421 -13.311 25.478 1.00 72.81 81 PRO A CA 1
ATOM 631 C C . PRO A 1 81 ? -3.833 -14.563 24.803 1.00 72.81 81 PRO A C 1
ATOM 633 O O . PRO A 1 81 ? -3.030 -14.416 23.885 1.00 72.81 81 PRO A O 1
ATOM 636 N N . SER A 1 82 ? -4.238 -15.776 25.191 1.00 75.62 82 SER A N 1
ATOM 637 C CA . SER A 1 82 ? -3.853 -17.017 24.501 1.00 75.62 82 SER A CA 1
ATOM 638 C C . SER A 1 82 ? -4.527 -17.196 23.129 1.00 75.62 82 SER A C 1
ATOM 640 O O . SER A 1 82 ? -4.012 -17.922 22.281 1.00 75.62 82 SER A O 1
ATOM 642 N N . GLU A 1 83 ? -5.625 -16.484 22.856 1.00 68.19 83 GLU A N 1
ATOM 643 C CA . GLU A 1 83 ? -6.293 -16.448 21.545 1.00 68.19 83 GLU A CA 1
ATOM 644 C C . GLU A 1 83 ? -5.677 -15.426 20.573 1.00 68.19 83 GLU A C 1
ATOM 646 O O . GLU A 1 83 ? -6.094 -15.343 19.411 1.00 68.19 83 GLU A O 1
ATOM 651 N N . ALA A 1 84 ? -4.703 -14.630 21.032 1.00 62.84 84 ALA A N 1
ATOM 652 C CA . ALA A 1 84 ? -4.044 -13.608 20.222 1.00 62.84 84 ALA A CA 1
ATOM 653 C C . ALA A 1 84 ? -3.134 -14.197 19.129 1.00 62.84 84 ALA A C 1
ATOM 655 O O . ALA A 1 84 ? -2.882 -13.532 18.129 1.00 62.84 84 ALA A O 1
ATOM 656 N N . GLU A 1 85 ? -2.650 -15.431 19.297 1.00 63.84 85 GLU A N 1
ATOM 657 C CA . GLU A 1 85 ? -1.666 -16.039 18.389 1.00 63.84 85 GLU A CA 1
ATOM 658 C C . GLU A 1 85 ? -2.284 -16.868 17.247 1.00 63.84 85 GLU A C 1
ATOM 660 O O . GLU A 1 85 ? -1.555 -17.306 16.359 1.00 63.84 85 GLU A O 1
ATOM 665 N N . VAL A 1 86 ? -3.606 -17.102 17.243 1.00 57.72 86 VAL A N 1
ATOM 666 C CA . VAL A 1 86 ? -4.204 -18.185 16.427 1.00 57.72 86 VAL A CA 1
ATOM 667 C C . VAL A 1 86 ? -5.182 -17.717 15.334 1.00 57.72 86 VAL A C 1
ATOM 669 O O . VAL A 1 86 ? -5.520 -18.521 14.469 1.00 57.72 86 VAL A O 1
AT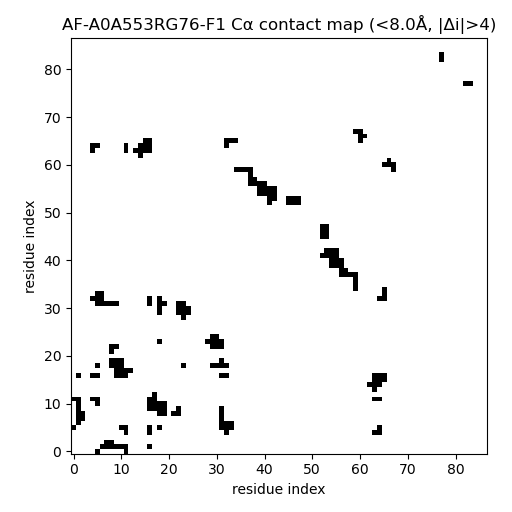OM 672 N N . TYR A 1 87 ? -5.624 -16.453 15.298 1.00 47.28 87 TYR A N 1
ATOM 673 C CA . TYR A 1 87 ? -6.675 -16.020 14.354 1.00 47.28 87 TYR A CA 1
ATOM 674 C C . TYR A 1 87 ? -6.551 -14.579 13.882 1.00 47.28 87 TYR A C 1
ATOM 676 O O . TYR A 1 87 ? -6.734 -13.685 14.745 1.00 47.28 87 TYR A O 1
#

Solvent-accessible surface area (backbone atoms only — not comparable to full-atom values): 5715 Å² total; per-residue (Å²): 108,28,60,76,43,10,66,59,34,30,47,70,54,95,53,30,50,54,50,40,86,90,25,42,44,99,85,68,45,81,49,21,35,76,85,59,84,67,61,80,39,70,34,92,92,46,83,69,55,101,88,48,80,52,75,43,64,62,85,61,64,52,90,46,23,58,79,77,89,78,85,93,82,86,87,82,88,76,90,49,80,83,59,66,83,77,116

Sequence (87 aa):
MSSYWCAGKGDVIENWCRCDLTALGKDGLPNCSPLRPPLLRLAPHLEPSSTMVALEWIDVEPLIGYKISDYIIQHKKVDDPSEAEVY

Foldseek 3Di:
DLCPQQVVQADFDPQETPGDQVQAD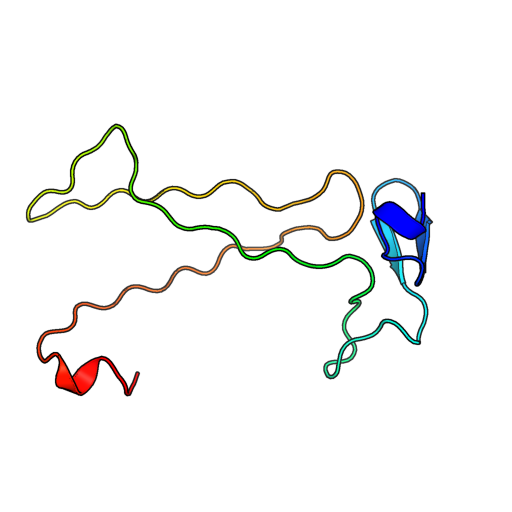PVRHGCSGPQDDWDKDWDPVDDDDPPDTHIDTDDRDDSHYDDDPDDDDDDDDDPDPVCVPPD

pLDDT: mean 93.16, std 9.45, range [47.28, 98.19]

Nearest PDB structures (foldseek):
  5j67-assembly3_C  TM=9.569E-01  e=4.034E-08  Homo sapiens
  5j67-assembly4_D  TM=9.756E-01  e=5.687E-08  Homo sapiens
  5j67-assembly2_B  TM=9.962E-01  e=1.389E-07  Homo sapiens
  1vbb-assembly1_4  TM=3.324E-01  e=8.532E+00  Poliovirus type 3 (strains P3/LEON/37 AND P3/LEON 12A[1]B)

Mean predicted aligned error: 5.1 Å

Radius of gyration: 18.45 Å; Cα contacts (8 Å, |Δi|>4): 114; chains: 1; bounding box: 32×33×46 Å

InterPro domains:
  IPR026995 Astrotactin [PTHR16592] (1-86)
  IPR045574 Astrotactin-1/2, Fn3 domain [PF19743] (36-87)

Organism: NCBI:txid2873325

Secondary structure (DSSP, 8-state):
-HHHHSTTSEEEETTEEEE-GGGB-TTS-B-SS-PPPP--EE-TTS---SS---EE------SSS-------------SSGGGGGT-